Protein 2PP6 (pdb70)

Secondary structure (DSSP, 8-state):
----HHHH-----HHHHHHH--EEETTEEE-EEEGGGT--EEEEE--SS----TT-EEEETTEEEEEEEEEEETTEEEEEEEE-

B-factor: mean 39.85, std 21.4, range [4.1, 139.7]

InterPro domains:
  IPR025601 ATP-binding sugar transporter-like protein [PF13856] (1-90)

Structure (mmCIF, N/CA/C/O backbone):
data_2PP6
#
_entry.id   2PP6
#
_cell.length_a   51.820
_cell.length_b   51.820
_cell.length_c   69.329
_cell.angle_alpha   90.00
_cell.angle_beta   90.00
_cell.angle_gamma   90.00
#
_symmetry.space_group_name_H-M   'P 4 21 2'
#
loop_
_entity.id
_entity.type
_entity.pdbx_description
1 polymer 'Gifsy-2 prophage ATP-binding sugar transporter-like protein'
2 water water
#
loop_
_atom_site.group_PDB
_atom_site.id
_atom_site.type_symbol
_atom_site.label_atom_id
_atom_site.label_alt_id
_atom_site.label_comp_id
_atom_site.label_asym_id
_atom_site.label_entity_id
_atom_site.label_seq_id
_atom_site.pdbx_PDB_ins_code
_atom_site.Cartn_x
_atom_site.Cartn_y
_atom_site.Cartn_z
_atom_site.occupancy
_atom_site.B_iso_or_equiv
_atom_site.auth_seq_id
_atom_site.auth_comp_id
_atom_site.auth_asym_id
_atom_site.auth_atom_id
_atom_site.pdbx_PDB_model_num
ATOM 1 N N . SER A 1 1 ? 11.577 34.208 2.694 1.00 62.61 -2 SER A N 1
ATOM 2 C CA . SER A 1 1 ? 11.122 33.931 4.089 1.00 61.78 -2 SER A CA 1
ATOM 3 C C . SER A 1 1 ? 11.661 32.568 4.514 1.00 58.12 -2 SER A C 1
ATOM 4 O O . SER A 1 1 ? 12.851 32.291 4.348 1.00 55.94 -2 SER A O 1
ATOM 7 N N . ASN A 1 2 ? 10.779 31.733 5.064 1.00 50.09 -1 ASN A N 1
ATOM 8 C CA . ASN A 1 2 ? 11.130 30.382 5.496 1.00 44.12 -1 ASN A CA 1
ATOM 9 C C . ASN A 1 2 ? 11.893 29.609 4.433 1.00 39.50 -1 ASN A C 1
ATOM 10 O O . ASN A 1 2 ? 12.853 28.908 4.744 1.00 38.15 -1 ASN A O 1
ATOM 15 N N . ALA A 1 3 ? 11.450 29.732 3.184 1.00 35.42 0 ALA A N 1
ATOM 16 C CA . ALA A 1 3 ? 12.086 29.048 2.069 1.00 30.50 0 ALA A CA 1
ATOM 17 C C . ALA A 1 3 ? 13.602 29.168 2.164 1.00 28.98 0 ALA A C 1
ATOM 18 O O . ALA A 1 3 ? 14.299 28.168 2.330 1.00 26.62 0 ALA A O 1
AT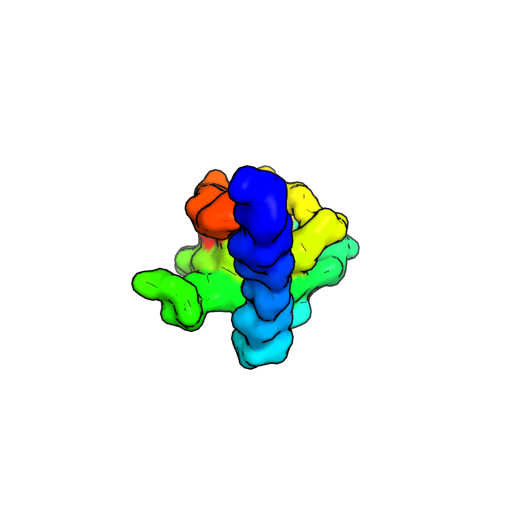OM 28 N N . ALA A 1 5 ? 15.478 30.292 4.576 1.00 33.15 2 ALA A N 1
ATOM 29 C CA . ALA A 1 5 ? 15.933 29.767 5.856 1.00 33.36 2 ALA A CA 1
ATOM 30 C C . ALA A 1 5 ? 15.869 28.237 5.925 1.00 36.78 2 ALA A C 1
ATOM 31 O O . ALA A 1 5 ? 16.788 27.602 6.449 1.00 36.11 2 ALA A O 1
ATOM 33 N N . ASP A 1 6 ? 14.798 27.640 5.406 1.00 27.49 3 ASP A N 1
ATOM 34 C CA . ASP A 1 6 ? 14.669 26.180 5.421 1.00 29.21 3 ASP A CA 1
ATOM 35 C C . ASP A 1 6 ? 15.722 25.541 4.521 1.00 27.84 3 ASP A C 1
ATOM 36 O O . ASP A 1 6 ? 16.196 24.428 4.778 1.00 24.63 3 ASP A O 1
ATOM 41 N N . LEU A 1 7 ? 16.078 26.244 3.454 1.00 31.89 4 LEU A N 1
ATOM 42 C CA . LEU A 1 7 ? 17.070 25.736 2.529 1.00 25.54 4 LEU A CA 1
ATOM 43 C C . LEU A 1 7 ? 18.408 25.742 3.240 1.00 23.20 4 LEU A C 1
ATOM 44 O O . LEU A 1 7 ? 19.099 24.729 3.273 1.00 21.36 4 LEU A O 1
ATOM 49 N N . PHE A 1 8 ? 18.759 26.889 3.814 1.00 24.10 5 PHE A N 1
ATOM 50 C CA . PHE A 1 8 ? 20.025 27.050 4.520 1.00 24.36 5 PHE A CA 1
ATOM 51 C C . PHE A 1 8 ? 20.207 26.005 5.609 1.00 26.31 5 PHE A C 1
ATOM 52 O O . PHE A 1 8 ? 21.309 25.482 5.795 1.00 21.80 5 PHE A O 1
ATOM 60 N N . ASP A 1 9 ? 19.125 25.690 6.318 1.00 23.58 6 ASP A N 1
ATOM 61 C CA . ASP A 1 9 ? 19.209 24.710 7.391 1.00 25.40 6 ASP A CA 1
ATOM 62 C C . ASP A 1 9 ? 19.570 23.326 6.856 1.00 24.30 6 ASP A C 1
ATOM 63 O O . ASP A 1 9 ? 20.431 22.632 7.415 1.00 20.75 6 ASP A O 1
ATOM 68 N N . GLY A 1 10 ? 18.906 22.937 5.770 1.00 18.29 7 GLY A N 1
ATOM 69 C CA . GLY A 1 10 ? 19.164 21.647 5.162 1.00 20.40 7 GLY A CA 1
ATOM 70 C C . GLY A 1 10 ? 20.574 21.563 4.609 1.00 22.84 7 GLY A C 1
ATOM 71 O O . GLY A 1 10 ? 21.217 20.522 4.668 1.00 20.12 7 GLY A O 1
ATOM 80 N N . LYS A 1 12 ? 23.168 23.159 5.765 1.00 22.16 9 LYS A N 1
ATOM 81 C CA . LYS A 1 12 ? 24.029 23.008 6.928 1.00 21.26 9 LYS A CA 1
ATOM 82 C C . LYS A 1 12 ? 23.944 21.567 7.434 1.00 20.33 9 LYS A C 1
ATOM 83 O O . LYS A 1 12 ? 24.959 20.941 7.703 1.00 14.23 9 LYS A O 1
ATOM 89 N N . ARG A 1 13 ? 22.740 21.021 7.551 1.00 25.33 10 ARG A N 1
ATOM 90 C CA . ARG A 1 13 ? 22.632 19.660 8.041 1.00 28.17 10 ARG A CA 1
ATOM 91 C C . ARG A 1 13 ? 23.399 18.670 7.156 1.00 26.73 10 ARG A C 1
ATOM 92 O O . ARG A 1 13 ? 24.121 17.812 7.667 1.00 26.96 10 ARG A O 1
ATOM 100 N N . ARG A 1 14 ? 23.254 18.789 5.839 1.00 31.29 11 ARG A N 1
ATOM 101 C CA . ARG A 1 14 ? 23.945 17.894 4.9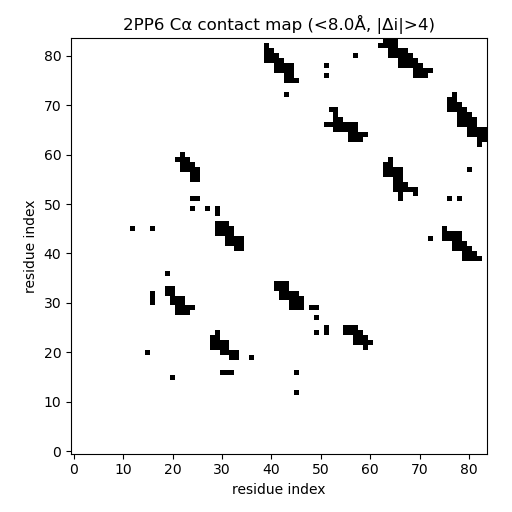19 1.00 28.67 11 ARG A CA 1
ATOM 102 C C . ARG A 1 14 ? 25.458 18.160 4.929 1.00 28.92 11 ARG A C 1
ATOM 103 O O . ARG A 1 14 ? 26.266 17.231 4.827 1.00 25.50 11 ARG A O 1
ATOM 119 N N . ASP A 1 16 ? 27.353 19.061 7.433 1.00 28.58 13 ASP A N 1
ATOM 120 C CA . ASP A 1 16 ? 27.995 18.454 8.577 1.00 26.18 13 ASP A CA 1
ATOM 121 C C . ASP A 1 16 ? 28.033 16.952 8.484 1.00 25.14 13 ASP A C 1
ATOM 122 O O . ASP A 1 16 ? 28.985 16.315 8.936 1.00 27.03 13 ASP A O 1
ATOM 127 N N . ALA A 1 17 ? 26.996 16.376 7.901 1.00 23.58 14 ALA A N 1
ATOM 128 C CA . ALA A 1 17 ? 26.943 14.935 7.791 1.00 23.47 14 ALA A CA 1
ATOM 129 C C . ALA A 1 17 ? 28.036 14.434 6.873 1.00 23.37 14 ALA A C 1
ATOM 130 O O . ALA A 1 17 ? 28.515 13.313 7.028 1.00 24.29 14 ALA A O 1
ATOM 132 N N . LEU A 1 18 ? 28.435 15.274 5.923 1.00 26.00 15 LEU A N 1
ATOM 133 C CA . LEU A 1 18 ? 29.468 14.902 4.973 1.00 27.07 15 LEU A CA 1
ATOM 134 C C . LEU A 1 18 ? 30.836 14.985 5.626 1.00 26.41 15 LEU A C 1
ATOM 135 O O . LEU A 1 18 ? 31.690 14.124 5.405 1.00 26.53 15 LEU A O 1
ATOM 140 N N . ILE A 1 19 ? 31.050 16.025 6.423 1.00 29.67 16 ILE A N 1
ATOM 141 C CA . ILE A 1 19 ? 32.324 16.170 7.106 1.00 31.92 16 ILE A CA 1
ATOM 142 C C . ILE A 1 19 ? 32.511 14.996 8.056 1.00 32.11 16 ILE A C 1
ATOM 143 O O . ILE A 1 19 ? 33.606 14.436 8.158 1.00 32.48 16 ILE A O 1
ATOM 148 N N . ALA A 1 20 ? 31.441 14.624 8.749 1.00 22.60 17 ALA A N 1
ATOM 149 C CA . ALA A 1 20 ? 31.507 13.514 9.687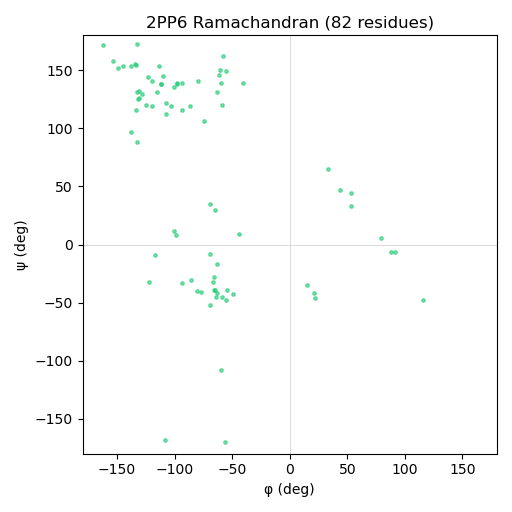 1.00 25.06 17 ALA A CA 1
ATOM 150 C C . ALA A 1 20 ? 31.790 12.210 8.949 1.00 28.05 17 ALA A C 1
ATOM 151 O O . ALA A 1 20 ? 32.555 11.371 9.426 1.00 23.83 17 ALA A O 1
ATOM 153 N N . GLU A 1 21 ? 31.176 12.050 7.780 1.00 29.24 18 GLU A N 1
ATOM 154 C CA . GLU A 1 21 ? 31.367 10.851 6.976 1.00 30.92 18 GLU A CA 1
ATOM 155 C C . GLU A 1 21 ? 32.796 10.740 6.469 1.00 29.36 18 GLU A C 1
ATOM 156 O O . GLU A 1 21 ? 33.363 9.664 6.435 1.00 29.30 18 GLU A O 1
ATOM 162 N N . ARG A 1 22 ? 33.381 11.858 6.078 1.00 27.14 19 ARG A N 1
ATOM 163 C CA . ARG A 1 22 ? 34.730 11.852 5.558 1.00 24.76 19 ARG A CA 1
ATOM 164 C C . ARG A 1 22 ? 35.836 11.814 6.592 1.00 25.31 19 ARG A C 1
ATOM 165 O O . ARG A 1 22 ? 36.827 11.136 6.388 1.00 23.59 19 ARG A O 1
ATOM 173 N N . PHE A 1 23 ? 35.685 12.542 7.694 1.00 37.34 20 PHE A N 1
ATOM 174 C CA . PHE A 1 23 ? 36.736 12.591 8.700 1.00 35.56 20 PHE A CA 1
ATOM 175 C C . PHE A 1 23 ? 36.343 12.036 10.074 1.00 35.86 20 PHE A C 1
ATOM 176 O O . PHE A 1 23 ? 37.196 11.865 10.948 1.00 34.97 20 PHE A O 1
ATOM 184 N N . GLY A 1 24 ? 35.064 11.741 10.275 1.00 31.49 21 GLY A N 1
ATOM 185 C CA . GLY A 1 24 ? 34.648 11.220 11.564 1.00 33.83 21 GLY A CA 1
ATOM 186 C C . GLY A 1 24 ? 35.351 9.960 12.060 1.00 33.30 21 GLY A C 1
ATOM 187 O O . GLY A 1 24 ? 35.730 9.088 11.275 1.00 31.70 21 GLY A O 1
ATOM 196 N N . LYS A 1 26 ? 35.175 6.844 15.209 1.00 31.75 23 LYS A N 1
ATOM 197 C CA . LYS A 1 26 ? 34.242 6.172 16.106 1.00 28.05 23 LYS A CA 1
ATOM 198 C C . LYS A 1 26 ? 34.913 6.233 17.465 1.00 25.10 23 LYS A C 1
ATOM 199 O O . LYS A 1 26 ? 36.061 5.821 17.639 1.00 24.54 23 LYS A O 1
ATOM 205 N N . VAL A 1 27 ? 34.203 6.755 18.439 1.00 21.70 24 VAL A N 1
ATOM 206 C CA . VAL A 1 27 ? 34.821 6.945 19.730 1.00 22.66 24 VAL A CA 1
ATOM 207 C C . VAL A 1 27 ? 33.834 6.704 20.859 1.00 25.81 24 VAL A C 1
ATOM 208 O O . VAL A 1 27 ? 32.630 6.868 20.680 1.00 28.04 24 VAL A O 1
ATOM 212 N N . ASN A 1 28 ? 34.337 6.314 22.023 1.00 21.94 25 ASN A N 1
ATOM 213 C CA . ASN A 1 28 ? 33.459 6.057 23.146 1.00 21.36 25 ASN A CA 1
ATOM 21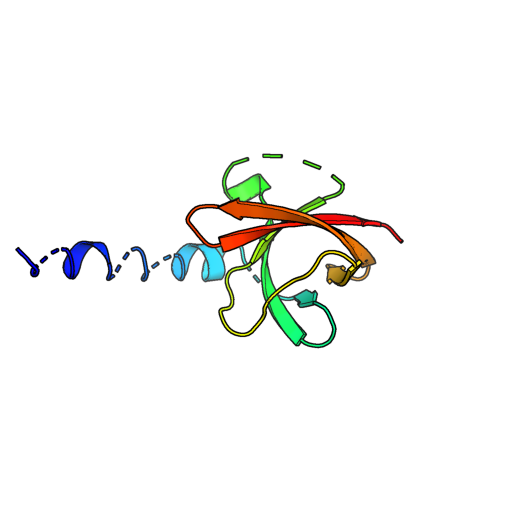4 C C . ASN A 1 28 ? 33.596 7.154 24.186 1.00 21.39 25 ASN A C 1
ATOM 21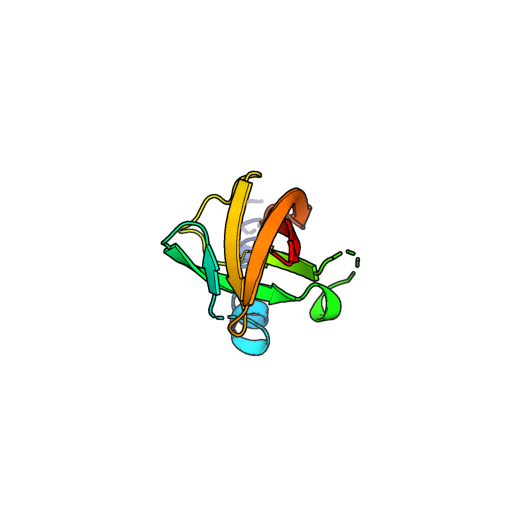5 O O . ASN A 1 28 ? 34.694 7.404 24.683 1.00 22.77 25 ASN A O 1
ATOM 220 N N . ILE A 1 29 ? 32.476 7.811 24.494 1.00 20.92 26 ILE A N 1
ATOM 221 C CA . ILE A 1 29 ? 32.425 8.886 25.481 1.00 22.41 26 ILE A CA 1
ATOM 222 C C . ILE A 1 29 ? 31.478 8.494 26.598 1.00 22.71 26 ILE A C 1
ATOM 223 O O . ILE A 1 29 ? 30.300 8.281 26.379 1.00 23.27 26 ILE A O 1
ATOM 228 N N . ASN A 1 30 ? 32.011 8.406 27.805 1.00 30.83 27 ASN A N 1
ATOM 229 C CA . ASN A 1 30 ? 31.236 8.007 28.963 1.00 32.17 27 ASN A CA 1
ATOM 230 C C . ASN A 1 30 ? 30.305 6.822 28.706 1.00 30.38 27 ASN A C 1
ATOM 231 O O . ASN A 1 30 ? 29.138 6.842 29.071 1.00 27.56 27 ASN A O 1
ATOM 236 N N . GLY A 1 31 ? 30.826 5.785 28.069 1.00 29.52 28 GLY A N 1
ATOM 237 C CA . GLY A 1 31 ? 30.016 4.605 27.825 1.00 28.73 28 GLY A CA 1
ATOM 238 C C . GLY A 1 31 ? 29.184 4.581 26.562 1.00 27.39 28 GLY A C 1
ATOM 239 O O . GLY A 1 31 ? 28.575 3.558 26.273 1.00 29.59 28 GLY A O 1
ATOM 240 N N . THR A 1 32 ? 29.144 5.684 25.816 1.00 27.32 29 THR A N 1
ATOM 241 C CA . THR A 1 32 ? 28.366 5.740 24.584 1.00 27.42 29 THR A CA 1
ATOM 242 C C . THR A 1 32 ? 29.258 5.930 23.358 1.00 30.27 29 THR A C 1
ATOM 243 O O . THR A 1 32 ? 30.125 6.806 23.332 1.00 27.31 29 THR A O 1
ATOM 247 N N . ASP A 1 33 ? 29.031 5.111 22.340 1.00 29.76 30 ASP A N 1
ATOM 248 C CA . ASP A 1 33 ? 29.804 5.222 21.118 1.00 32.26 30 ASP A CA 1
ATOM 249 C C . ASP A 1 33 ? 29.252 6.359 20.270 1.00 31.23 30 ASP A C 1
ATOM 250 O O . ASP A 1 33 ? 28.046 6.561 20.211 1.00 31.75 30 ASP A O 1
ATOM 255 N N . CYS A 1 34 ? 30.136 7.115 19.635 1.00 28.17 31 CYS A N 1
ATOM 256 C CA . CYS A 1 34 ? 29.714 8.243 18.809 1.00 26.30 31 CYS A CA 1
ATOM 257 C C . CYS A 1 34 ? 30.803 8.718 17.843 1.00 24.52 31 CYS A C 1
ATOM 258 O O . CYS A 1 34 ? 31.948 8.282 17.920 1.00 24.60 31 CYS A O 1
ATOM 261 N N . ILE A 1 35 ? 30.443 9.621 16.940 1.00 13.83 32 ILE A N 1
ATOM 262 C CA . ILE A 1 35 ? 31.401 10.101 15.957 1.00 14.18 32 ILE A CA 1
ATOM 263 C C . ILE A 1 35 ? 31.987 11.459 16.305 1.00 15.64 32 ILE A C 1
ATOM 264 O O . ILE A 1 35 ? 31.294 12.413 16.688 1.00 13.55 32 ILE A O 1
ATOM 269 N N . VAL A 1 36 ? 33.289 11.555 16.141 1.00 14.06 33 VAL A N 1
ATOM 270 C CA . VAL A 1 36 ? 33.945 12.787 16.486 1.00 13.67 33 VAL A CA 1
ATOM 271 C C . VAL A 1 36 ? 34.909 13.141 15.356 1.00 14.55 33 VAL A C 1
ATOM 272 O O . VAL A 1 36 ? 35.326 12.273 14.597 1.00 15.10 33 VAL A O 1
ATOM 276 N N . VAL A 1 37 ? 35.241 14.409 15.202 1.00 20.98 34 VAL A N 1
ATOM 277 C CA . VAL A 1 37 ? 36.185 14.770 14.153 1.00 21.29 34 VAL A CA 1
ATOM 278 C C . VAL A 1 37 ? 37.291 15.610 14.772 1.00 26.17 34 VAL A C 1
ATOM 279 O O . VAL A 1 37 ? 37.014 16.566 15.504 1.00 23.76 34 VAL A O 1
ATOM 283 N N . GLU A 1 38 ? 38.540 15.230 14.502 1.00 21.91 35 GLU A N 1
ATOM 284 C CA . GLU A 1 38 ? 39.690 15.952 15.027 1.00 25.63 35 GLU A CA 1
ATOM 285 C C . GLU A 1 38 ? 39.667 17.396 14.547 1.00 27.55 35 GLU A C 1
ATOM 286 O O . GLU A 1 38 ? 39.342 17.670 13.389 1.00 22.47 35 GLU A O 1
ATOM 292 N N . SER A 1 39 ? 39.997 18.320 15.445 1.00 36.56 36 SER A N 1
ATOM 293 C CA . SER A 1 39 ? 39.986 19.738 15.106 1.00 42.24 36 SER A CA 1
ATOM 294 C C . SER A 1 39 ? 40.988 20.101 14.036 1.00 47.93 36 SER A C 1
ATOM 295 O O . SER A 1 39 ? 40.899 21.162 13.434 1.00 47.62 36 SER A O 1
ATOM 298 N N . ASP A 1 40 ? 41.945 19.218 13.795 1.00 60.12 37 ASP A N 1
ATOM 299 C CA . ASP A 1 40 ? 42.948 19.466 12.772 1.00 64.30 37 ASP A CA 1
ATOM 300 C C . ASP A 1 40 ? 42.219 19.727 11.461 1.00 60.91 37 ASP A C 1
ATOM 301 O O . ASP A 1 40 ? 42.498 20.696 10.774 1.00 59.57 37 ASP A O 1
ATOM 306 N N . PHE A 1 41 ? 41.264 18.860 11.146 1.00 54.02 38 PHE A N 1
ATOM 307 C CA . PHE A 1 41 ? 40.477 18.942 9.920 1.00 48.64 38 PHE A CA 1
ATOM 308 C C . PHE A 1 41 ? 39.493 20.104 9.808 1.00 47.07 38 PHE A C 1
ATOM 309 O O . PHE A 1 41 ? 38.926 20.319 8.738 1.00 49.78 38 PHE A O 1
ATOM 317 N N . LEU A 1 42 ? 39.284 20.859 10.879 1.00 44.35 39 LEU A N 1
ATOM 318 C CA . LEU A 1 42 ? 38.295 21.936 10.839 1.00 44.83 39 LEU A CA 1
ATOM 319 C C . LEU A 1 42 ? 38.804 23.348 11.157 1.00 48.32 39 LEU A C 1
ATOM 320 O O . LEU A 1 42 ? 38.285 24.340 10.633 1.00 50.64 39 LEU A O 1
ATOM 325 N N . ALA A 1 43 ? 39.805 23.437 12.027 1.00 79.03 40 ALA A N 1
ATOM 326 C CA . ALA A 1 43 ? 40.372 24.720 12.424 1.00 80.67 40 ALA A CA 1
ATOM 327 C C . ALA A 1 43 ? 40.928 25.467 11.215 1.00 83.26 40 ALA A C 1
ATOM 328 O O . ALA A 1 43 ? 41.316 26.633 11.314 1.00 85.54 40 ALA A O 1
ATOM 330 N N . GLY A 1 52 ? 47.224 17.269 24.639 1.00 78.39 49 GLY A N 1
ATOM 331 C CA . GLY A 1 52 ? 45.932 17.920 24.794 1.00 76.80 49 GLY A CA 1
ATOM 332 C C . GLY A 1 52 ? 45.080 17.914 23.534 1.00 76.01 49 GLY A C 1
ATOM 333 O O . GLY A 1 52 ? 44.785 18.974 22.971 1.00 75.86 49 GLY A O 1
ATOM 334 N N . LYS A 1 53 ? 44.679 16.719 23.100 1.00 47.34 50 LYS A N 1
ATOM 335 C CA . LYS A 1 53 ? 43.863 16.538 21.894 1.00 42.33 50 LYS A CA 1
ATOM 336 C C . LYS A 1 53 ? 42.554 17.351 21.909 1.00 39.52 50 LYS A C 1
ATOM 337 O O . LYS A 1 53 ? 41.963 17.590 22.965 1.00 34.28 50 LYS A O 1
ATOM 343 N N . ASN A 1 54 ? 42.101 17.757 20.726 1.00 34.40 51 ASN A N 1
ATOM 344 C CA . ASN A 1 54 ? 40.877 18.546 20.590 1.00 29.83 51 ASN A CA 1
ATOM 345 C C . ASN A 1 54 ? 39.946 17.974 19.514 1.00 26.87 51 ASN A C 1
ATOM 346 O O . ASN A 1 54 ? 40.383 17.680 18.410 1.00 24.46 51 ASN A O 1
ATOM 351 N N . VAL A 1 55 ? 38.664 17.812 19.824 1.00 36.91 52 VAL A N 1
ATOM 352 C CA . VAL A 1 55 ? 37.733 17.240 18.848 1.00 35.02 52 VAL A CA 1
ATOM 353 C C . VAL A 1 55 ? 36.322 17.775 18.999 1.00 32.99 52 VAL A C 1
ATOM 354 O O . VAL A 1 55 ? 35.919 18.155 20.096 1.00 34.14 52 VAL A O 1
ATOM 358 N N . VAL A 1 56 ? 35.560 17.804 17.910 1.00 25.70 53 VAL A N 1
ATOM 359 C CA . VAL A 1 56 ? 34.182 18.245 18.036 1.00 23.18 53 VAL A CA 1
ATOM 360 C C . VAL A 1 56 ? 33.265 17.037 17.789 1.00 21.99 53 VAL A C 1
ATOM 361 O O . VAL A 1 56 ? 33.521 16.209 16.918 1.00 21.91 53 VAL A O 1
ATOM 365 N N . VAL A 1 57 ? 32.220 16.930 18.602 1.00 17.81 54 VAL A N 1
ATOM 366 C CA . VAL A 1 57 ? 31.281 15.820 18.562 1.00 18.78 54 VAL A CA 1
ATOM 367 C C . VAL A 1 57 ? 30.138 15.990 17.576 1.00 19.07 54 VAL A C 1
ATOM 368 O O . VAL A 1 57 ? 29.329 16.905 17.704 1.00 24.17 54 VAL A O 1
ATOM 372 N N . PHE A 1 58 ? 30.042 15.089 16.609 1.00 22.45 55 PHE A N 1
ATOM 373 C CA . PHE A 1 58 ? 28.981 15.191 15.615 1.00 21.41 55 PHE A CA 1
ATOM 374 C C . PHE A 1 58 ? 27.703 14.413 15.907 1.00 22.96 55 PHE A C 1
ATOM 375 O O . PHE A 1 58 ? 26.619 14.864 15.560 1.00 27.72 55 PHE A O 1
ATOM 383 N N . SER A 1 59 ? 27.812 13.263 16.555 1.00 19.36 56 SER A N 1
ATOM 384 C CA . SER A 1 59 ? 26.632 12.466 16.866 1.00 20.83 56 SER A CA 1
ATOM 385 C C . SER A 1 59 ? 25.700 13.264 17.775 1.00 22.29 56 SER A C 1
ATOM 386 O O . SER A 1 59 ? 26.163 14.043 18.617 1.00 23.43 56 SER A O 1
ATOM 389 N N . GLY A 1 60 ? 24.389 13.082 17.613 1.00 17.28 57 GLY A N 1
ATOM 390 C CA . GLY A 1 60 ? 23.448 13.818 18.446 1.00 18.46 57 GLY A CA 1
ATOM 391 C C . GLY A 1 60 ? 22.938 12.994 19.609 1.00 21.21 57 GLY A C 1
ATOM 392 O O . GLY A 1 60 ? 22.036 13.418 20.319 1.00 15.62 57 GLY A O 1
ATOM 393 N N . ASN A 1 61 ? 23.523 11.818 19.822 1.00 22.61 58 ASN A N 1
ATOM 394 C CA . ASN A 1 61 ? 23.051 10.947 20.883 1.00 23.65 58 ASN A CA 1
ATOM 395 C C . ASN A 1 61 ? 23.875 10.964 22.163 1.00 22.01 58 ASN A C 1
ATOM 396 O O . ASN A 1 61 ? 23.674 10.123 23.031 1.00 14.86 58 ASN A O 1
ATOM 401 N N . VAL A 1 62 ? 24.784 11.931 22.281 1.00 22.50 59 VAL A N 1
ATOM 402 C CA . VAL A 1 62 ? 25.616 12.073 23.478 1.00 22.72 59 VAL A CA 1
ATOM 403 C C . VAL A 1 62 ? 25.654 13.515 23.948 1.00 23.87 59 VAL A C 1
ATOM 404 O O . VAL A 1 62 ? 25.447 14.447 23.164 1.00 24.81 59 VAL A O 1
ATOM 408 N N . ILE A 1 63 ? 25.912 13.685 25.240 1.00 34.67 60 ILE A N 1
ATOM 409 C CA . ILE A 1 63 ? 26.053 15.009 25.861 1.00 39.34 60 ILE A CA 1
ATOM 410 C C . ILE A 1 63 ? 27.328 14.913 26.692 1.00 39.44 60 ILE A C 1
ATOM 411 O O . ILE A 1 63 ? 27.282 14.570 27.876 1.00 38.89 60 ILE A O 1
ATOM 416 N N . PRO A 1 64 ? 28.486 15.205 26.081 1.00 19.27 61 PRO A N 1
ATOM 417 C CA . PRO A 1 64 ? 29.757 15.129 26.805 1.00 17.14 61 PRO A CA 1
ATOM 418 C C . PRO A 1 64 ? 29.862 16.063 28.007 1.00 18.54 61 PRO A C 1
ATOM 419 O O . PRO A 1 64 ? 29.258 17.130 28.030 1.00 13.51 61 PRO A O 1
ATOM 423 N N . ARG A 1 65 ? 30.636 15.648 29.009 1.00 35.11 62 ARG A N 1
ATOM 424 C CA . ARG A 1 65 ? 30.831 16.445 30.221 1.00 41.30 62 ARG A CA 1
ATOM 425 C C . ARG A 1 65 ? 32.257 16.479 30.717 1.00 44.15 62 ARG A C 1
ATOM 426 O O . ARG A 1 65 ? 33.035 15.564 30.446 1.00 42.11 62 ARG A O 1
ATOM 434 N N . ARG A 1 66 ? 32.610 17.546 31.429 1.00 31.91 63 ARG A N 1
ATOM 435 C CA . ARG A 1 66 ? 33.946 17.629 31.994 1.00 30.31 63 ARG A CA 1
ATOM 436 C C . ARG A 1 66 ? 33.999 16.450 32.969 1.00 28.42 63 ARG A C 1
ATOM 437 O O . ARG A 1 66 ? 33.070 16.252 33.748 1.00 24.29 63 ARG A O 1
ATOM 445 N N . GLY A 1 67 ? 35.056 15.648 32.901 1.00 44.79 64 GLY A N 1
ATOM 446 C CA . GLY A 1 67 ? 35.150 14.498 33.783 1.00 48.05 64 GLY A CA 1
ATOM 447 C C . GLY A 1 67 ? 35.118 13.201 32.992 1.00 52.29 64 GLY A C 1
ATOM 448 O O . GLY A 1 67 ? 35.953 12.312 33.219 1.00 54.99 64 GLY A O 1
ATOM 449 N N . ASP A 1 68 ? 34.154 13.106 32.064 1.00 27.28 65 ASP A N 1
ATOM 450 C CA . ASP A 1 68 ? 33.971 11.946 31.176 1.00 27.28 65 ASP A CA 1
ATOM 451 C C . ASP A 1 68 ? 35.266 11.368 30.654 1.00 27.28 65 ASP A C 1
ATOM 452 O O . ASP A 1 68 ? 36.188 12.100 30.286 1.00 47.09 65 ASP A O 1
ATOM 457 N N . ARG A 1 69 ? 35.324 10.042 30.624 1.00 35.88 66 ARG A N 1
ATOM 458 C CA . ARG A 1 69 ? 36.488 9.372 30.087 1.00 37.17 66 ARG A CA 1
ATOM 459 C C . ARG A 1 69 ? 36.116 9.131 28.635 1.00 34.80 66 ARG A C 1
ATOM 460 O O . ARG A 1 69 ? 34.970 8.783 28.317 1.00 33.94 66 ARG A O 1
ATOM 468 N N . VAL A 1 70 ? 37.082 9.343 27.753 1.00 32.72 67 VAL A N 1
ATOM 469 C CA . VAL A 1 70 ? 36.869 9.189 26.332 1.00 24.98 67 VAL A CA 1
ATOM 470 C C . VAL A 1 70 ? 37.877 8.219 25.770 1.00 22.98 67 VAL A C 1
ATOM 471 O O . VAL A 1 70 ? 39.070 8.467 25.874 1.00 25.17 67 VAL A O 1
ATOM 475 N N . VAL A 1 71 ? 37.427 7.116 25.178 1.00 25.95 68 VAL A N 1
ATOM 476 C CA . VAL A 1 71 ? 38.383 6.191 24.585 1.00 22.86 68 VAL A CA 1
ATOM 477 C C . VAL A 1 71 ? 38.527 6.554 23.122 1.00 25.37 68 VAL A C 1
ATOM 478 O O . VAL A 1 71 ? 37.576 6.452 22.347 1.00 23.87 68 VAL A O 1
ATOM 482 N N . LEU A 1 72 ? 39.720 6.977 22.739 1.00 28.07 69 LEU A N 1
ATOM 483 C CA . LEU A 1 72 ? 39.964 7.385 21.365 1.00 31.31 69 LEU A CA 1
ATOM 484 C C . LEU A 1 72 ? 41.227 6.744 20.830 1.00 31.56 69 LEU A C 1
ATOM 485 O O . LEU A 1 72 ? 42.296 6.866 21.416 1.00 35.49 69 LEU A O 1
ATOM 490 N N . ARG A 1 73 ? 41.091 6.055 19.710 1.00 25.42 70 ARG A N 1
ATOM 491 C CA . ARG A 1 73 ? 42.209 5.373 19.096 1.00 28.12 70 ARG A CA 1
ATOM 492 C C . ARG A 1 73 ? 42.966 4.434 20.041 1.00 29.18 70 ARG A C 1
ATOM 493 O O . ARG A 1 73 ? 44.172 4.248 19.924 1.00 31.82 70 ARG A O 1
ATOM 501 N N . GLY A 1 74 ? 42.242 3.830 20.973 1.00 45.66 71 GLY A N 1
ATOM 502 C CA . GLY A 1 74 ? 42.860 2.898 21.888 1.00 45.93 71 GLY A CA 1
ATOM 503 C C . GLY A 1 74 ? 43.365 3.504 23.173 1.00 46.90 71 GLY A C 1
ATOM 504 O O . GLY A 1 74 ? 43.783 2.776 24.067 1.00 49.73 71 GLY A O 1
ATOM 505 N N . SER A 1 75 ? 43.327 4.826 23.288 1.00 36.00 72 SER A N 1
ATOM 506 C CA . SER A 1 75 ? 43.818 5.475 24.502 1.00 35.12 72 SER A CA 1
ATOM 507 C C . SER A 1 75 ? 42.699 6.148 25.269 1.00 35.55 72 SER A C 1
ATOM 508 O O . SER A 1 75 ? 41.686 6.540 24.691 1.00 35.29 72 SER A O 1
ATOM 511 N N . GLU A 1 76 ? 42.887 6.283 26.574 1.00 45.00 73 GLU A N 1
ATOM 512 C CA . GLU A 1 76 ? 41.877 6.898 27.419 1.00 48.48 73 GLU A CA 1
ATOM 513 C C . GLU A 1 76 ? 42.205 8.362 27.673 1.00 45.22 73 GLU A C 1
ATOM 514 O 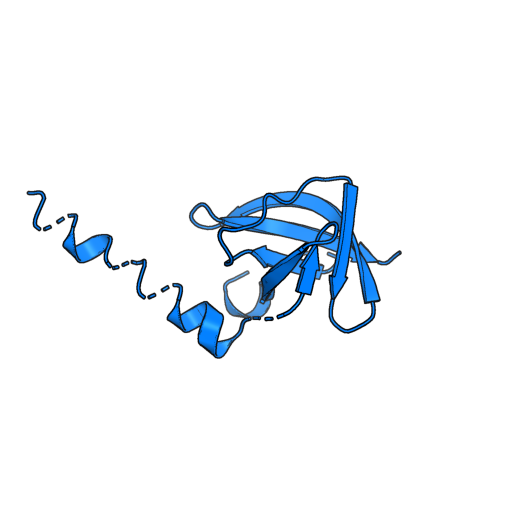O . GLU A 1 76 ? 43.352 8.722 27.883 1.00 45.78 73 GLU A O 1
ATOM 520 N N . PHE A 1 77 ? 41.186 9.206 27.632 1.00 27.41 74 PHE A N 1
ATOM 521 C CA . PHE A 1 77 ? 41.361 10.628 27.848 1.00 21.92 74 PHE A CA 1
ATOM 522 C C . PHE A 1 77 ? 40.312 11.118 28.820 1.00 22.52 74 PHE A C 1
ATOM 523 O O . PHE A 1 77 ? 39.401 10.391 29.193 1.00 16.65 74 PHE A O 1
ATOM 531 N N . THR A 1 78 ? 40.447 12.370 29.225 1.00 29.01 75 THR A N 1
ATOM 532 C CA . THR A 1 78 ? 39.494 12.980 30.126 1.00 28.60 75 THR A CA 1
ATOM 533 C C . THR A 1 78 ? 39.145 14.340 29.531 1.00 28.92 75 THR A C 1
ATOM 534 O O . THR A 1 78 ? 40.020 15.099 29.110 1.00 28.75 75 THR A O 1
ATOM 538 N N . VAL A 1 79 ? 37.853 14.613 29.449 1.00 27.40 76 VAL A N 1
ATOM 539 C CA . VAL A 1 79 ? 37.383 15.871 28.917 1.00 27.25 76 VAL A CA 1
ATOM 540 C C . VAL A 1 79 ? 37.636 16.923 29.984 1.00 29.94 76 VAL A C 1
ATOM 541 O O . VAL A 1 79 ? 36.931 16.975 30.998 1.00 27.53 76 VAL A O 1
ATOM 545 N N . THR A 1 80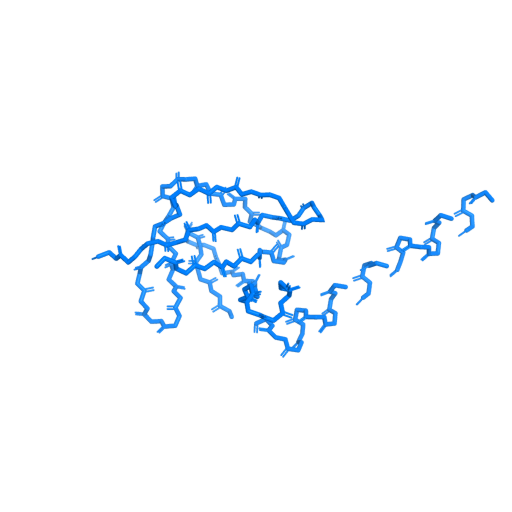 ? 38.647 17.754 29.749 1.00 38.36 77 THR A N 1
ATOM 546 C CA . THR A 1 80 ? 39.004 18.807 30.688 1.00 43.01 77 THR A CA 1
ATOM 547 C C . THR A 1 80 ? 38.192 20.083 30.485 1.00 44.45 77 THR A C 1
ATOM 548 O O . THR A 1 80 ? 37.959 20.812 31.439 1.00 44.19 77 THR A O 1
ATOM 552 N N . ARG A 1 81 ? 37.769 20.362 29.255 1.00 34.70 78 ARG A N 1
ATOM 553 C CA . ARG A 1 81 ? 36.952 21.546 29.002 1.00 33.79 78 ARG A CA 1
ATOM 554 C C . ARG A 1 81 ? 36.068 21.374 27.775 1.00 29.52 78 ARG A C 1
ATOM 555 O O . ARG A 1 81 ? 36.355 20.571 26.898 1.00 24.91 78 ARG A O 1
ATOM 563 N N . ILE A 1 82 ? 34.996 22.150 27.710 1.00 30.53 79 ILE A N 1
ATOM 564 C CA . ILE A 1 82 ? 34.044 22.03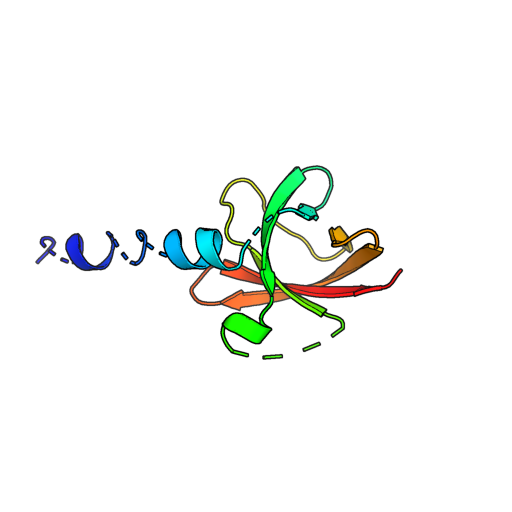4 26.616 1.00 28.05 79 ILE A CA 1
ATOM 565 C C . ILE A 1 82 ? 33.625 23.363 25.993 1.00 27.23 79 ILE A C 1
ATOM 566 O O . ILE A 1 82 ? 33.000 24.192 26.642 1.00 29.49 79 ILE A O 1
ATOM 571 N N . ARG A 1 83 ? 33.958 23.567 24.730 1.00 23.11 80 ARG A N 1
ATOM 572 C CA . ARG A 1 83 ? 33.567 24.800 24.051 1.00 26.10 80 ARG A CA 1
ATOM 573 C C . ARG A 1 83 ? 32.473 24.531 23.024 1.00 28.60 80 ARG A C 1
ATOM 574 O O . ARG A 1 83 ? 31.863 23.468 22.998 1.00 24.89 80 ARG A O 1
ATOM 582 N N . ARG A 1 84 ? 32.206 25.512 22.184 1.00 31.15 81 ARG A N 1
ATOM 583 C CA . ARG A 1 84 ? 31.208 25.319 21.168 1.00 32.91 81 ARG A CA 1
ATOM 584 C C . ARG A 1 84 ? 31.842 25.569 19.821 1.00 35.53 81 ARG A C 1
ATOM 585 O O . ARG A 1 84 ? 32.735 26.415 19.674 1.00 34.15 81 ARG A O 1
ATOM 593 N N . PHE A 1 85 ? 31.412 24.789 18.843 1.00 36.16 82 PHE A N 1
ATOM 594 C CA . PHE A 1 85 ? 31.911 24.938 17.496 1.00 38.97 82 PHE A CA 1
ATOM 595 C C . PHE A 1 85 ? 30.673 24.809 16.636 1.00 40.09 82 PHE A C 1
ATOM 596 O O . PHE A 1 85 ? 30.223 23.701 16.341 1.00 38.78 82 PHE A O 1
ATOM 604 N N . ASN A 1 86 ? 30.117 25.956 16.256 1.00 58.02 83 ASN A N 1
ATOM 605 C CA . ASN A 1 86 ? 28.907 25.997 15.451 1.00 58.90 83 ASN A CA 1
ATOM 606 C C . ASN A 1 86 ? 27.854 25.155 16.151 1.00 56.79 83 ASN A C 1
ATOM 607 O O . ASN A 1 86 ? 27.157 24.347 15.525 1.00 56.00 83 ASN A O 1
ATOM 612 N N . GLY A 1 87 ? 27.766 25.340 17.467 1.00 47.07 84 GLY A N 1
ATOM 613 C CA . GLY A 1 87 ? 26.786 24.626 18.259 1.00 42.19 84 GLY A CA 1
ATOM 614 C C . GLY A 1 87 ? 27.117 23.191 18.611 1.00 41.33 84 GLY A C 1
ATOM 615 O O . GLY A 1 87 ? 26.276 22.500 19.175 1.00 40.69 84 GLY A O 1
ATOM 616 N N . LYS A 1 88 ? 28.316 22.722 18.277 1.00 32.74 85 LYS A N 1
ATOM 617 C CA . LYS A 1 88 ? 28.685 21.359 18.613 1.00 29.65 85 LYS A CA 1
ATOM 618 C C . LYS A 1 88 ? 29.742 21.326 19.682 1.00 26.78 85 LYS A C 1
ATOM 619 O O . LYS A 1 88 ? 30.628 22.166 19.746 1.00 24.61 85 LYS A O 1
ATOM 625 N N . PRO A 1 89 ? 29.663 20.334 20.548 1.00 24.71 86 PRO A N 1
ATOM 626 C CA . PRO A 1 89 ? 30.638 20.207 21.628 1.00 22.56 86 PRO A CA 1
ATOM 627 C C . PRO A 1 89 ? 32.075 20.082 21.141 1.00 22.36 86 PRO A C 1
ATOM 628 O O . PRO A 1 89 ? 32.408 19.174 20.401 1.00 22.16 86 PRO A O 1
ATOM 632 N N . GLN A 1 90 ? 32.930 21.008 21.531 1.00 29.54 87 GLN A N 1
ATOM 633 C CA . GLN A 1 90 ? 34.319 20.878 21.159 1.00 28.16 87 GLN A CA 1
ATOM 634 C C . GLN A 1 90 ? 35.004 20.493 22.460 1.00 27.19 87 GLN A C 1
ATOM 635 O O . GLN A 1 90 ? 35.071 21.304 23.376 1.00 24.53 87 GLN A O 1
ATOM 641 N N . LEU A 1 91 ? 35.504 19.261 22.532 1.00 16.47 88 LEU A N 1
ATOM 642 C CA . LEU A 1 91 ? 36.136 18.759 23.741 1.00 15.27 88 LEU A CA 1
ATOM 643 C C . LEU A 1 91 ? 37.666 18.821 23.791 1.00 16.97 88 LEU A C 1
ATOM 644 O O . LEU A 1 91 ? 38.362 18.527 22.810 1.00 14.81 88 LEU A O 1
ATOM 649 N N . THR A 1 92 ? 38.184 19.213 24.950 1.00 25.17 89 THR A N 1
ATOM 650 C CA . THR A 1 92 ? 39.622 19.253 25.155 1.00 29.56 89 THR A CA 1
ATOM 651 C C . THR A 1 92 ? 39.878 18.010 25.985 1.00 29.55 89 THR A C 1
ATOM 652 O O . THR A 1 92 ? 39.344 17.870 27.089 1.00 28.87 89 THR A O 1
ATOM 656 N N . LEU A 1 93 ? 40.686 17.110 25.432 1.00 36.92 90 LEU A N 1
ATOM 657 C CA . LEU A 1 93 ? 40.986 15.838 26.071 1.00 39.96 90 LEU A CA 1
ATOM 658 C C . LEU A 1 93 ? 42.423 15.706 26.540 1.00 47.84 90 LEU A C 1
ATOM 659 O O . LEU A 1 93 ? 43.358 16.078 25.824 1.00 42.70 90 LEU A O 1
ATOM 664 N N . GLU A 1 94 ? 42.586 15.140 27.733 1.00 53.98 91 GLU A N 1
ATOM 665 C CA . GLU A 1 94 ? 43.908 14.907 28.304 1.00 59.55 91 GLU A CA 1
ATOM 666 C C . GLU A 1 94 ? 44.123 13.411 28.547 1.00 58.62 91 GLU A C 1
ATOM 667 O O . GLU A 1 94 ? 43.199 12.705 28.961 1.00 50.86 91 GLU A O 1
ATOM 673 N N . GLU A 1 95 ? 45.339 12.936 28.271 1.00 42.08 92 GLU A N 1
ATOM 674 C CA . GLU A 1 95 ? 45.706 11.530 28.464 1.00 39.54 92 GLU A CA 1
ATOM 675 C C . GLU A 1 95 ? 45.490 11.121 29.929 1.00 40.50 92 GLU A C 1
ATOM 676 O O . GLU A 1 95 ? 45.392 11.967 30.817 1.00 36.31 92 GLU A O 1
ATOM 682 N N . ASN A 1 96 ? 45.418 9.821 30.178 1.00 55.78 93 ASN A N 1
ATOM 683 C CA . ASN A 1 96 ? 45.219 9.328 31.530 1.00 63.38 93 ASN A CA 1
ATOM 684 C C . ASN A 1 96 ? 46.492 8.657 32.027 1.00 66.54 93 ASN A C 1
ATOM 685 O O . ASN A 1 96 ? 46.425 7.480 32.449 1.00 69.94 93 ASN A O 1
#

Radius of gyration: 13.76 Å; Cα contacts (8 Å, |Δi|>4): 149; chains: 1; bounding box: 35×31×32 Å

CATH classification: 1.20.5.110 (+1 more: 2.40.10.210)

Foldseek 3Di:
DVVCVVVVVVVVLVVVQVVAWWKAKQRDTFIWHWCVVPPCTKIWGDDPPDDHDQQIWMQDPNFIWGFNDWDADPRTTITNTHGD

Solvent-accessible surface area: 5998 Å² total

Nearest PDB structures (foldseek):
  2pp6-assembly1_A  TM=9.951E-01  e=2.561E-14  Salmonella enterica subsp. enterica serovar Typhimurium str. LT2
  3gs9-assembly1_A  TM=4.559E-01  e=2.142E-01  Listeria monocytogenes EGD-e
  7xjw-assembly1_A  TM=5.622E-01  e=1.371E+00  Canine coronavirus
  2qiq-assembly1_A  TM=5.427E-01  e=1.225E+00  Severe acute respiratory syndrome-related coronavirus
  8h3k-assembly1_A  TM=5.436E-01  e=1.534E+00  Severe acute respiratory syndrome coronavirus 2

Organism: Salmonella typhimurium (strain LT2 / SGSC1412 / ATCC 700720) (NCBI:txid99287)

Sequence (84 aa):
SNAADLFDGKRRDALIAERFGKVNINGTDCIVVESDFLAGKNVVVFSGNVIPRRGDRVVLRGSEFTVTRIRRFNGKPQLTLEEN